Protein AF-A0A123TNW9-F1 (afdb_monomer_lite)

pLDDT: mean 78.37, std 8.55, range [48.03, 93.31]

Organism: Streptococcus suis (NCBI:txid1307)

Radius of gyration: 22.7 Å; chains: 1; bounding box: 56×36×49 Å

Sequence (91 aa):
MRKFFQDLNQEYLETRSSVGEDWLEWLIQRKMTWGMRWGLVGILIFVLQPLTYNPHFLLGCFYIGFLLGLVYVCGQLLFAARFIFRNVRKK

Structure (mmCIF, N/CA/C/O backbone):
data_AF-A0A123TNW9-F1
#
_entry.id   AF-A0A123TNW9-F1
#
loop_
_atom_site.group_PDB
_atom_site.id
_atom_site.type_symbol
_atom_site.label_atom_id
_atom_site.label_alt_id
_atom_site.label_comp_id
_atom_site.label_asym_id
_atom_site.label_entity_id
_atom_site.label_seq_id
_atom_site.pdbx_PDB_ins_code
_atom_site.Cartn_x
_atom_site.Cartn_y
_atom_site.Cartn_z
_atom_site.occupancy
_atom_site.B_iso_or_equiv
_atom_site.auth_seq_id
_atom_site.auth_comp_id
_atom_site.auth_asym_id
_atom_site.auth_atom_id
_atom_site.pdbx_PDB_model_num
ATOM 1 N N . MET A 1 1 ? 21.765 1.039 8.683 1.00 58.19 1 MET A N 1
ATOM 2 C CA . MET A 1 1 ? 20.322 1.191 8.385 1.00 58.19 1 MET A CA 1
ATOM 3 C C . MET A 1 1 ? 19.583 1.994 9.451 1.00 58.19 1 MET A C 1
ATOM 5 O O . MET A 1 1 ? 19.135 3.077 9.121 1.00 58.19 1 MET A O 1
ATOM 9 N N . ARG A 1 2 ? 19.508 1.565 10.723 1.00 70.50 2 ARG A N 1
ATOM 10 C CA . ARG A 1 2 ? 18.721 2.271 11.764 1.00 70.50 2 ARG A CA 1
ATOM 11 C C . ARG A 1 2 ? 19.074 3.757 11.956 1.00 70.50 2 ARG A C 1
ATOM 13 O O . ARG A 1 2 ? 18.168 4.576 11.994 1.00 70.50 2 ARG A O 1
ATOM 20 N N . LYS A 1 3 ? 20.370 4.097 11.993 1.00 76.81 3 LYS A N 1
ATOM 21 C CA . LYS A 1 3 ? 20.836 5.492 12.118 1.00 76.81 3 LYS A CA 1
ATOM 22 C C . LYS A 1 3 ? 20.381 6.385 10.960 1.00 76.81 3 LYS A C 1
ATOM 24 O O . LYS A 1 3 ? 19.955 7.495 11.206 1.00 76.81 3 LYS A O 1
ATOM 29 N N . PHE A 1 4 ? 20.396 5.878 9.728 1.00 76.19 4 PHE A N 1
ATOM 30 C CA . PHE A 1 4 ? 19.985 6.632 8.537 1.00 76.19 4 PHE A CA 1
ATOM 31 C C . PHE A 1 4 ? 18.489 6.980 8.556 1.00 76.19 4 PHE A C 1
ATOM 33 O O . PHE A 1 4 ? 18.106 8.098 8.242 1.00 76.19 4 PHE A O 1
ATOM 40 N N . PHE A 1 5 ? 17.640 6.041 8.986 1.00 74.00 5 PHE A N 1
ATOM 41 C CA . PHE A 1 5 ? 16.208 6.308 9.153 1.00 74.00 5 PHE A CA 1
ATOM 42 C C . PHE A 1 5 ? 15.918 7.271 10.306 1.00 74.00 5 PHE A C 1
ATOM 44 O O . PHE A 1 5 ? 14.993 8.069 10.205 1.00 74.00 5 PHE A O 1
ATOM 51 N N . GLN A 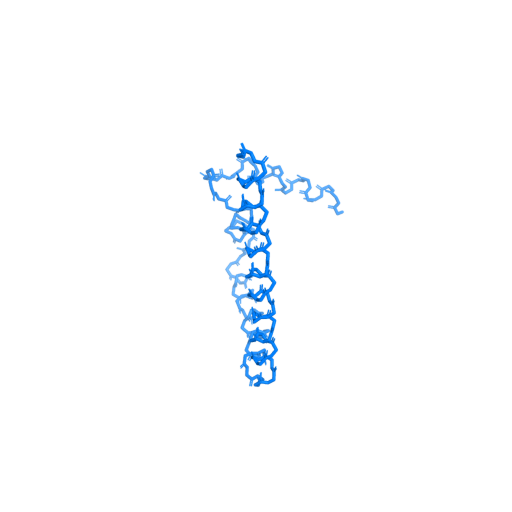1 6 ? 16.688 7.200 11.396 1.00 79.12 6 GLN A N 1
ATOM 52 C CA . GLN A 1 6 ? 16.556 8.137 12.514 1.00 79.12 6 GLN A CA 1
ATOM 53 C C . GLN A 1 6 ? 16.931 9.560 12.092 1.00 79.12 6 GLN A C 1
ATOM 55 O O . GLN A 1 6 ? 16.180 10.484 12.379 1.00 79.12 6 GLN A O 1
ATOM 60 N N . ASP A 1 7 ? 18.025 9.699 11.348 1.00 82.25 7 ASP A N 1
ATOM 61 C CA . ASP A 1 7 ? 18.513 10.978 10.829 1.00 82.25 7 ASP A CA 1
ATOM 62 C C . ASP A 1 7 ? 17.511 11.605 9.844 1.00 82.25 7 ASP A C 1
ATOM 64 O O . ASP A 1 7 ? 17.121 12.757 9.994 1.00 82.25 7 ASP A O 1
ATOM 68 N N . LEU A 1 8 ? 16.970 10.808 8.913 1.00 78.50 8 LEU A N 1
ATOM 69 C CA . LEU A 1 8 ? 15.928 11.257 7.979 1.00 78.50 8 LEU A CA 1
ATOM 70 C C . LEU A 1 8 ? 14.626 11.668 8.668 1.00 78.50 8 LEU A C 1
ATOM 72 O O . LEU A 1 8 ? 13.937 12.571 8.198 1.00 78.50 8 LEU A O 1
ATOM 76 N N . ASN A 1 9 ? 14.244 10.979 9.743 1.00 79.81 9 ASN A N 1
ATOM 77 C CA . ASN A 1 9 ? 13.022 11.308 10.470 1.00 79.81 9 ASN A CA 1
ATOM 78 C C . ASN A 1 9 ? 13.181 12.618 11.251 1.00 79.81 9 ASN A C 1
ATOM 80 O O . ASN A 1 9 ? 12.251 13.414 11.333 1.00 79.81 9 ASN A O 1
ATOM 84 N N . GLN A 1 10 ? 14.376 12.860 11.785 1.00 82.12 10 GLN A N 1
ATOM 85 C CA . GLN A 1 10 ? 14.699 14.114 12.446 1.00 82.12 10 GLN A CA 1
ATOM 86 C C . GLN A 1 10 ? 14.758 15.272 11.438 1.00 82.12 10 GLN A C 1
ATOM 88 O O . GLN A 1 10 ? 14.110 16.294 11.650 1.00 82.12 10 GLN A O 1
ATOM 93 N N . GLU A 1 11 ? 15.394 15.056 10.283 1.00 79.19 11 GLU A N 1
ATOM 94 C CA . GLU A 1 11 ? 15.422 16.018 9.174 1.00 79.19 11 GLU A CA 1
ATOM 95 C C . GLU A 1 11 ? 14.004 16.349 8.672 1.00 79.19 11 GLU A C 1
ATOM 97 O O . GLU A 1 11 ? 13.685 17.513 8.425 1.00 79.19 11 GLU A O 1
ATOM 102 N N . TYR A 1 12 ? 13.120 15.351 8.578 1.00 77.44 12 TYR A N 1
ATOM 103 C CA . TYR A 1 12 ? 11.710 15.545 8.235 1.00 77.44 12 TYR A CA 1
ATOM 104 C C . TYR A 1 12 ? 10.975 16.433 9.247 1.00 77.44 12 TYR A C 1
ATOM 106 O O . TYR A 1 12 ? 10.303 17.383 8.849 1.00 77.44 12 TYR A O 1
ATOM 114 N N . LEU A 1 13 ? 11.110 16.153 10.548 1.00 79.12 13 LEU A N 1
ATOM 115 C CA . LEU A 1 13 ? 10.438 16.923 11.600 1.00 79.12 13 LEU A CA 1
ATOM 116 C C . LEU A 1 13 ? 10.888 18.388 11.629 1.00 79.12 13 LEU A C 1
ATOM 118 O O . LEU A 1 13 ? 10.072 19.267 11.898 1.00 79.12 13 LEU A O 1
ATOM 122 N N . GLU A 1 14 ? 12.161 18.646 11.334 1.00 79.50 14 GLU A N 1
ATOM 123 C CA . GLU A 1 14 ? 12.744 19.990 11.338 1.00 79.50 14 GLU A CA 1
ATOM 124 C C . GLU A 1 14 ? 12.396 20.799 10.086 1.00 79.50 14 GLU A C 1
ATOM 126 O O . GLU A 1 14 ? 12.234 22.016 10.157 1.00 79.50 14 GLU A O 1
ATOM 131 N N . THR A 1 15 ? 12.280 20.143 8.930 1.00 77.69 15 THR A N 1
ATOM 132 C CA . THR A 1 15 ? 12.128 20.847 7.650 1.00 77.69 15 THR A CA 1
ATOM 133 C C . THR A 1 15 ? 10.720 20.814 7.071 1.00 77.69 15 THR A C 1
ATOM 135 O O . THR A 1 15 ? 10.455 21.551 6.117 1.00 77.69 15 THR A O 1
ATOM 138 N N . ARG A 1 16 ? 9.813 20.010 7.629 1.00 72.44 16 ARG A N 1
ATOM 139 C CA . ARG A 1 16 ? 8.372 20.010 7.343 1.00 72.44 16 ARG A CA 1
ATOM 140 C C . ARG A 1 16 ? 7.825 21.437 7.247 1.00 72.44 16 ARG A C 1
ATOM 142 O O . ARG A 1 16 ? 7.884 22.197 8.210 1.00 72.44 16 ARG A O 1
ATOM 149 N N . SER A 1 17 ? 7.282 21.808 6.087 1.00 65.50 17 SER A N 1
ATOM 150 C CA . SER A 1 17 ? 6.767 23.168 5.864 1.00 65.50 17 SER A CA 1
ATOM 151 C C . SER A 1 17 ? 5.317 23.341 6.315 1.00 65.50 17 SER A C 1
ATOM 153 O O . SER A 1 17 ? 4.868 24.465 6.512 1.00 65.50 17 SER A O 1
ATOM 155 N N . SER A 1 18 ? 4.571 22.243 6.466 1.00 70.81 18 SER A N 1
ATOM 156 C CA . SER A 1 18 ? 3.142 22.250 6.793 1.00 70.81 18 SER A CA 1
ATOM 157 C C . SER A 1 18 ? 2.808 21.210 7.857 1.00 70.81 18 SER A C 1
ATOM 159 O O . SER A 1 1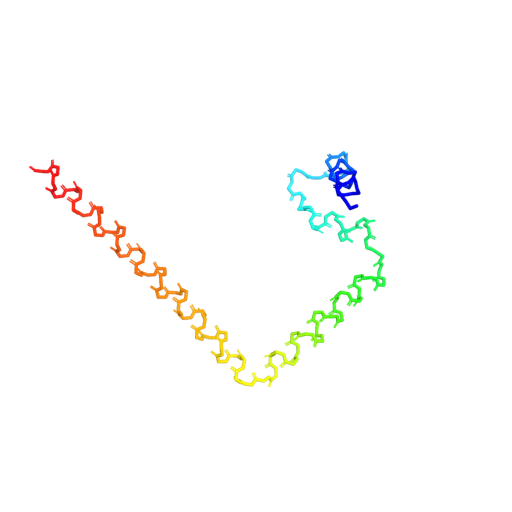8 ? 3.344 20.104 7.865 1.00 70.81 18 SER A O 1
ATOM 161 N N . VAL A 1 19 ? 1.859 21.532 8.744 1.00 67.69 19 VAL A N 1
ATOM 162 C CA . VAL A 1 19 ? 1.431 20.613 9.807 1.00 67.69 19 VAL A CA 1
ATOM 163 C C . VAL A 1 19 ? 0.768 19.330 9.260 1.00 67.69 19 VAL A C 1
ATOM 165 O O . VAL A 1 19 ? 0.725 18.315 9.959 1.00 67.69 19 VAL A O 1
ATOM 168 N N . GLY A 1 20 ? 0.311 19.357 8.006 1.00 70.19 20 GLY A N 1
ATOM 169 C CA . GLY A 1 20 ? -0.304 18.229 7.303 1.00 70.19 20 GLY A CA 1
ATOM 170 C C . GLY A 1 20 ? 0.511 17.674 6.134 1.00 70.19 20 GLY A C 1
ATOM 171 O O . GLY A 1 20 ? -0.043 16.912 5.357 1.00 70.19 20 GLY A O 1
ATOM 172 N N . GLU A 1 21 ? 1.778 18.071 5.969 1.00 71.94 21 GLU A N 1
ATOM 173 C CA . GLU A 1 21 ? 2.657 17.458 4.962 1.00 71.94 21 GLU A CA 1
ATOM 174 C C . GLU A 1 21 ? 2.910 15.997 5.355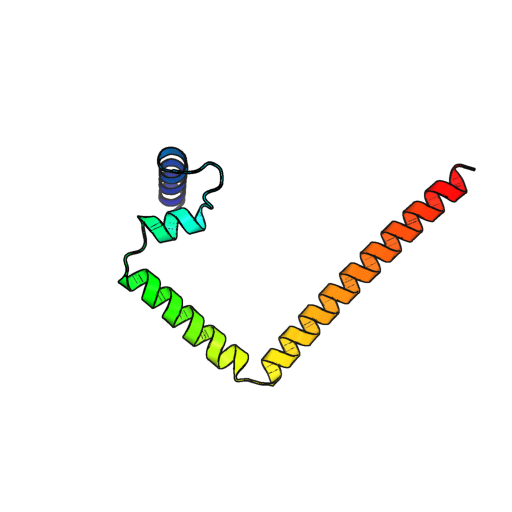 1.00 71.94 21 GLU A C 1
ATOM 176 O O . GLU A 1 21 ? 3.382 15.737 6.465 1.00 71.94 21 GLU A O 1
ATOM 181 N N . ASP A 1 22 ? 2.569 15.054 4.477 1.00 78.44 22 ASP A N 1
ATOM 182 C CA . ASP A 1 22 ? 2.841 13.638 4.707 1.00 78.44 22 ASP A CA 1
ATOM 183 C C . ASP A 1 22 ? 4.337 13.352 4.537 1.00 78.44 22 ASP A C 1
ATOM 185 O O . ASP A 1 22 ? 4.996 13.876 3.637 1.00 78.44 22 ASP A O 1
ATOM 189 N N . TRP A 1 23 ? 4.884 12.450 5.359 1.00 78.38 23 TRP A N 1
ATOM 190 C CA . TRP A 1 23 ? 6.304 12.060 5.303 1.00 78.38 23 TRP A CA 1
ATOM 191 C C . TRP A 1 23 ? 6.749 11.635 3.896 1.00 78.38 23 TRP A C 1
ATOM 193 O O . TRP A 1 23 ? 7.858 11.930 3.449 1.00 78.38 23 TRP A O 1
ATOM 203 N N . LEU A 1 24 ? 5.845 10.970 3.178 1.00 76.62 24 LEU A N 1
ATOM 204 C CA . LEU A 1 24 ? 6.058 10.491 1.817 1.00 76.62 24 LEU A CA 1
ATOM 205 C C . LEU A 1 24 ? 6.057 11.645 0.803 1.00 76.62 24 LEU A C 1
ATOM 207 O O . LEU A 1 24 ? 6.880 11.662 -0.112 1.00 76.62 24 LEU A O 1
ATOM 211 N N . GLU A 1 25 ? 5.185 12.634 1.000 1.00 79.62 25 GLU A N 1
ATOM 212 C CA . GLU A 1 25 ? 5.116 13.835 0.170 1.00 79.62 25 GLU A CA 1
ATOM 213 C C . GLU A 1 25 ? 6.384 14.684 0.326 1.00 79.62 25 GLU A C 1
ATOM 215 O O . GLU A 1 25 ? 7.015 15.029 -0.676 1.00 79.62 25 GLU A O 1
ATOM 220 N N . TRP A 1 26 ? 6.836 14.903 1.564 1.00 84.50 26 TRP A N 1
ATOM 221 C CA . TRP A 1 26 ? 8.093 15.598 1.862 1.00 84.50 26 TRP A CA 1
ATOM 222 C C . TRP A 1 26 ? 9.300 14.923 1.193 1.00 84.50 26 TRP A C 1
ATOM 224 O O . TRP A 1 26 ? 10.139 15.582 0.567 1.00 84.50 26 TRP A O 1
ATOM 234 N N . LEU A 1 27 ? 9.374 13.588 1.263 1.00 81.81 27 LEU A N 1
ATOM 235 C CA . LEU A 1 27 ? 10.481 12.821 0.691 1.00 81.81 27 LEU A CA 1
ATOM 236 C C . LEU A 1 27 ? 10.500 12.921 -0.842 1.00 81.81 27 LEU A C 1
ATOM 238 O O . LEU A 1 27 ? 11.558 13.147 -1.440 1.00 81.81 27 LEU A O 1
ATOM 242 N N . ILE A 1 28 ? 9.334 12.817 -1.485 1.00 78.06 28 ILE A N 1
ATOM 243 C CA . ILE A 1 28 ? 9.196 12.986 -2.938 1.00 78.06 28 ILE A CA 1
ATOM 244 C C . ILE A 1 28 ? 9.566 14.416 -3.351 1.00 78.06 28 ILE A C 1
ATOM 246 O O . ILE A 1 28 ? 10.246 14.614 -4.364 1.00 78.06 28 ILE A O 1
ATOM 250 N N . GLN A 1 29 ? 9.156 15.420 -2.576 1.00 75.25 29 GLN A N 1
ATOM 251 C CA . GLN A 1 29 ? 9.393 16.818 -2.917 1.00 75.25 29 GLN A CA 1
ATOM 252 C C . GLN A 1 29 ? 10.855 17.253 -2.736 1.00 75.25 29 GLN A C 1
ATOM 254 O O . GLN A 1 29 ? 11.353 18.014 -3.567 1.00 75.25 29 GLN A O 1
ATOM 259 N N . ARG A 1 30 ? 11.568 16.757 -1.716 1.00 75.25 30 ARG A N 1
ATOM 260 C CA . ARG A 1 30 ? 12.913 17.266 -1.371 1.00 75.25 30 ARG A CA 1
ATOM 261 C C . ARG A 1 30 ? 14.069 16.328 -1.670 1.00 75.25 30 ARG A C 1
ATOM 263 O O . ARG A 1 30 ? 15.168 16.805 -1.934 1.00 75.25 30 ARG A O 1
ATOM 270 N N . LYS A 1 31 ? 13.855 15.012 -1.624 1.00 78.88 31 LYS A N 1
ATOM 271 C CA . LYS A 1 31 ? 14.932 14.030 -1.837 1.00 78.88 31 LYS A CA 1
ATOM 272 C C . LYS A 1 31 ? 14.889 13.392 -3.226 1.00 78.88 31 LYS A C 1
ATOM 274 O O . LYS A 1 31 ? 15.935 12.972 -3.712 1.00 78.88 31 LYS A O 1
ATOM 279 N N . MET A 1 32 ? 13.733 13.343 -3.900 1.00 77.19 32 MET A N 1
ATOM 280 C CA . MET A 1 32 ? 13.674 12.848 -5.283 1.00 77.19 32 MET A CA 1
ATOM 281 C C . MET A 1 32 ? 13.944 13.945 -6.309 1.00 77.19 32 MET A C 1
ATOM 283 O O . MET A 1 32 ? 13.237 14.952 -6.377 1.00 77.19 32 MET A O 1
ATOM 287 N N . THR A 1 33 ? 14.921 13.689 -7.180 1.00 82.62 33 THR A N 1
ATOM 288 C CA . THR A 1 33 ? 15.159 14.489 -8.385 1.00 82.62 33 THR A CA 1
ATOM 289 C C . THR A 1 33 ? 14.041 14.283 -9.407 1.00 82.62 33 THR A C 1
ATOM 291 O O . THR A 1 33 ? 13.321 13.283 -9.375 1.00 82.62 33 THR A O 1
ATOM 294 N N . TRP A 1 34 ? 13.918 15.206 -10.365 1.00 77.38 34 TRP A N 1
ATOM 295 C CA . TRP A 1 34 ? 12.949 15.101 -11.462 1.00 77.38 34 TRP A CA 1
ATOM 296 C C . TRP A 1 34 ? 13.025 13.737 -12.171 1.00 77.38 34 TRP A C 1
ATOM 298 O O . TRP A 1 34 ? 12.003 13.086 -12.370 1.00 77.38 34 TRP A O 1
ATOM 308 N N . GLY A 1 35 ? 14.239 13.245 -12.446 1.00 82.06 35 GLY A N 1
ATOM 309 C CA . GLY A 1 35 ? 14.459 11.928 -13.052 1.00 82.06 35 GLY A CA 1
ATOM 310 C C . GLY A 1 35 ? 13.999 10.755 -12.178 1.00 82.06 35 GLY A C 1
ATOM 311 O O . GLY A 1 35 ? 13.412 9.810 -12.696 1.00 82.06 35 GLY A O 1
ATOM 312 N N . MET A 1 36 ? 14.184 10.822 -10.855 1.00 81.94 36 MET A N 1
ATOM 313 C CA . MET A 1 36 ? 13.685 9.787 -9.937 1.00 81.94 36 MET A CA 1
ATOM 314 C C . MET A 1 36 ? 12.156 9.788 -9.845 1.00 81.94 36 MET A C 1
ATOM 316 O O . MET A 1 36 ? 11.562 8.716 -9.780 1.00 81.94 36 MET A O 1
ATOM 320 N N . ARG A 1 37 ? 11.508 10.961 -9.909 1.00 79.19 37 ARG A N 1
ATOM 321 C CA . ARG A 1 37 ? 10.038 11.062 -9.947 1.00 79.19 37 ARG A CA 1
ATOM 322 C C . ARG A 1 37 ? 9.465 10.424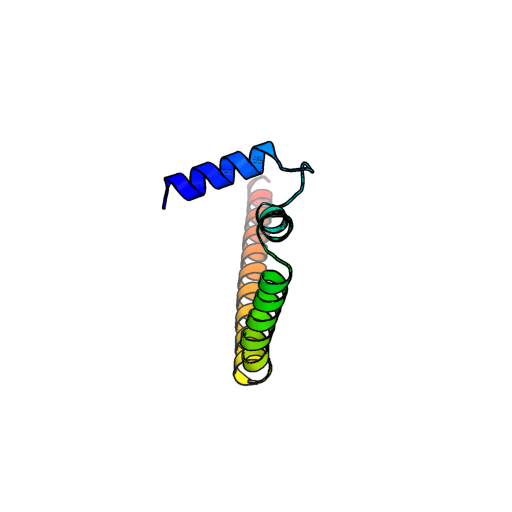 -11.209 1.00 79.19 37 ARG A C 1
ATOM 324 O O . ARG A 1 37 ? 8.554 9.608 -11.113 1.00 79.19 37 ARG A O 1
ATOM 331 N N . TRP A 1 38 ? 10.037 10.729 -12.375 1.00 83.25 38 TRP A N 1
ATOM 332 C CA . TRP A 1 38 ? 9.640 10.089 -13.635 1.00 83.25 38 TRP A CA 1
ATOM 333 C C . TRP A 1 38 ? 9.973 8.597 -13.668 1.00 83.25 38 TRP A C 1
ATOM 335 O O . TRP A 1 38 ? 9.188 7.819 -14.200 1.00 83.25 38 TRP A O 1
ATOM 345 N N . GLY A 1 39 ? 11.073 8.174 -13.040 1.00 85.38 39 GLY A N 1
ATOM 346 C CA . GLY A 1 39 ? 11.381 6.759 -12.837 1.00 85.38 39 GLY A CA 1
ATOM 347 C C . GLY A 1 39 ? 10.318 6.045 -11.998 1.00 85.38 39 GLY A C 1
ATOM 348 O O . GLY A 1 39 ? 9.890 4.951 -12.352 1.00 85.38 39 GLY A O 1
ATOM 349 N N . LEU A 1 40 ? 9.827 6.687 -10.936 1.00 83.75 40 LEU A N 1
ATOM 350 C CA . LEU A 1 40 ? 8.767 6.148 -10.084 1.00 83.75 40 LEU A CA 1
ATOM 351 C C . LEU A 1 40 ? 7.437 6.045 -10.838 1.00 83.75 40 LEU A C 1
ATOM 353 O O . LEU A 1 40 ? 6.781 5.011 -10.766 1.00 83.75 40 LEU A O 1
ATOM 357 N N . VAL A 1 41 ? 7.085 7.061 -11.634 1.00 83.00 41 VAL A N 1
ATOM 358 C CA . VAL A 1 41 ? 5.930 7.012 -12.548 1.00 83.00 41 VAL A CA 1
ATOM 359 C C . VAL A 1 41 ? 6.091 5.886 -13.573 1.00 83.00 41 VAL A C 1
ATOM 361 O O . VAL A 1 41 ? 5.151 5.132 -13.798 1.00 83.00 41 VAL A O 1
ATOM 364 N N . GLY A 1 42 ? 7.281 5.723 -14.155 1.00 81.88 42 GLY A N 1
ATOM 365 C CA . GLY A 1 42 ? 7.582 4.655 -15.106 1.00 81.88 42 GLY A CA 1
ATOM 366 C C . GLY A 1 42 ? 7.440 3.263 -14.495 1.00 81.88 42 GLY A C 1
ATOM 367 O O . GLY A 1 42 ? 6.837 2.394 -15.113 1.00 81.88 42 GLY A O 1
ATOM 368 N N . ILE A 1 43 ? 7.915 3.060 -13.263 1.00 82.69 43 ILE A N 1
ATOM 369 C CA . ILE A 1 43 ? 7.714 1.811 -12.513 1.00 82.69 43 ILE A CA 1
ATOM 370 C C . ILE A 1 43 ? 6.229 1.602 -12.224 1.00 82.69 43 ILE A C 1
ATOM 372 O O . ILE A 1 43 ? 5.718 0.504 -12.418 1.00 82.69 43 ILE A O 1
ATOM 376 N N . LEU A 1 44 ? 5.523 2.649 -11.795 1.00 82.44 44 LEU A N 1
ATOM 377 C CA . LEU A 1 44 ? 4.101 2.572 -11.490 1.00 82.44 44 LEU A CA 1
ATOM 378 C C . LEU A 1 44 ? 3.305 2.148 -12.729 1.00 82.44 44 LEU A C 1
ATOM 380 O O . LEU A 1 44 ? 2.512 1.219 -12.646 1.00 82.44 44 LEU A O 1
ATOM 384 N N . ILE A 1 45 ? 3.572 2.764 -13.883 1.00 78.69 45 ILE A N 1
ATOM 385 C CA . ILE A 1 45 ? 2.961 2.408 -15.166 1.00 78.69 45 ILE A CA 1
ATOM 386 C C . ILE A 1 45 ? 3.392 1.001 -15.581 1.00 78.69 45 ILE A C 1
ATOM 388 O O . ILE A 1 45 ? 2.543 0.184 -15.892 1.00 78.69 45 ILE A O 1
ATOM 392 N N . PHE A 1 46 ? 4.677 0.662 -15.528 1.00 78.38 46 PHE A N 1
ATOM 393 C CA . PHE A 1 46 ? 5.168 -0.651 -15.950 1.00 78.38 46 PHE A CA 1
ATOM 394 C C . PHE A 1 46 ? 4.667 -1.802 -15.071 1.00 78.38 46 PHE A C 1
ATOM 396 O O . PHE A 1 46 ? 4.568 -2.924 -15.548 1.00 78.38 46 PHE A O 1
ATOM 403 N N . VAL A 1 47 ? 4.337 -1.548 -13.804 1.00 75.31 47 VAL A N 1
ATOM 404 C CA . VAL A 1 47 ? 3.748 -2.547 -12.904 1.00 75.31 47 VAL A CA 1
ATOM 405 C C . VAL A 1 47 ? 2.225 -2.569 -13.038 1.00 75.31 47 VAL A C 1
ATOM 407 O O . VAL A 1 47 ? 1.652 -3.647 -13.157 1.00 75.31 47 VAL A O 1
ATOM 410 N N . LEU A 1 48 ? 1.560 -1.409 -13.071 1.00 70.75 48 LEU A N 1
ATOM 411 C CA . LEU A 1 48 ? 0.097 -1.310 -13.179 1.00 70.75 48 LEU A CA 1
ATOM 412 C C . LEU A 1 48 ? -0.431 -1.685 -14.563 1.00 70.75 48 LEU A C 1
ATOM 414 O O . LEU A 1 48 ? -1.521 -2.238 -14.663 1.00 70.75 48 LEU A O 1
ATOM 418 N N . GLN A 1 49 ? 0.301 -1.395 -15.632 1.00 67.62 49 GLN A N 1
ATOM 419 C CA . GLN A 1 49 ? -0.125 -1.646 -17.007 1.00 67.62 49 GLN A CA 1
ATOM 420 C C . GLN A 1 49 ? -0.272 -3.148 -17.306 1.00 67.62 49 GLN A C 1
ATOM 422 O O . GLN A 1 49 ? -1.348 -3.537 -17.746 1.00 67.62 49 GLN A O 1
ATOM 427 N N . PRO A 1 50 ? 0.691 -4.041 -17.005 1.00 66.69 50 PRO A N 1
ATOM 428 C CA . PRO A 1 50 ? 0.473 -5.482 -17.143 1.00 66.69 50 PRO A CA 1
ATOM 429 C C . PRO A 1 50 ? -0.543 -6.023 -16.126 1.00 66.69 50 PRO A C 1
ATOM 431 O O . PRO A 1 50 ? -1.253 -6.978 -16.439 1.00 66.69 50 PRO A O 1
ATOM 434 N N . LEU A 1 51 ? -0.667 -5.397 -14.946 1.00 64.56 51 LEU A N 1
ATOM 435 C CA . LEU A 1 51 ? -1.699 -5.737 -13.959 1.00 64.56 51 LEU A CA 1
ATOM 436 C C . LEU A 1 51 ? -3.116 -5.475 -14.487 1.00 64.56 51 LEU A C 1
ATOM 438 O O . LEU A 1 51 ? -4.021 -6.270 -14.277 1.00 64.56 51 LEU A O 1
ATOM 442 N N . THR A 1 52 ? -3.317 -4.346 -15.160 1.00 64.81 52 THR A N 1
ATOM 443 C CA . THR A 1 52 ? -4.624 -3.921 -15.680 1.00 64.81 52 THR A CA 1
ATOM 444 C C . THR A 1 52 ? -4.932 -4.521 -17.048 1.00 64.81 52 THR A C 1
ATOM 446 O O . THR A 1 52 ? -6.100 -4.676 -17.387 1.00 64.81 52 THR A O 1
ATOM 449 N N . TYR A 1 53 ? -3.916 -4.913 -17.821 1.00 68.19 53 TYR A N 1
ATOM 450 C CA . TYR A 1 53 ? -4.108 -5.549 -19.126 1.00 68.19 53 TYR A CA 1
ATOM 451 C C . TYR A 1 53 ? -4.508 -7.028 -19.022 1.00 68.19 53 TYR A C 1
ATOM 453 O O . TYR A 1 53 ? -5.112 -7.569 -19.946 1.00 68.19 53 TYR A O 1
ATOM 461 N N . ASN A 1 54 ? -4.196 -7.699 -17.907 1.00 70.12 54 ASN A N 1
ATOM 462 C CA . ASN A 1 54 ? -4.566 -9.096 -17.716 1.00 70.12 54 ASN A CA 1
ATOM 463 C C . ASN A 1 54 ? -5.985 -9.210 -17.114 1.00 70.12 54 ASN A C 1
ATOM 465 O O . ASN A 1 54 ? -6.183 -8.867 -15.942 1.00 70.12 54 ASN A O 1
ATOM 469 N N . PRO A 1 55 ? -6.983 -9.722 -17.862 1.00 70.62 55 PRO A N 1
ATOM 470 C CA . PRO A 1 55 ? -8.377 -9.758 -17.411 1.00 70.62 55 PRO A CA 1
ATOM 471 C C . PRO A 1 55 ? -8.568 -10.590 -16.134 1.00 70.62 55 PRO A C 1
ATOM 473 O O . PRO A 1 55 ? -9.438 -10.286 -15.318 1.00 70.62 55 PRO A O 1
ATOM 476 N N . HIS A 1 56 ? -7.716 -11.595 -15.907 1.00 75.38 56 HIS A N 1
ATOM 477 C CA . HIS A 1 56 ? -7.745 -12.404 -14.688 1.00 75.38 56 HIS A CA 1
ATOM 478 C C . HIS A 1 56 ? -7.375 -11.608 -13.433 1.00 75.38 56 HIS A C 1
ATOM 480 O O . HIS A 1 56 ? -7.879 -11.896 -12.349 1.00 75.38 56 HIS A O 1
ATOM 486 N N . PHE A 1 57 ? -6.521 -10.594 -13.566 1.00 70.75 57 PHE A N 1
ATOM 487 C CA . PHE A 1 57 ? -6.076 -9.798 -12.430 1.00 70.75 57 PHE A CA 1
ATOM 488 C C . PHE A 1 57 ? -7.120 -8.747 -12.033 1.00 70.75 57 PHE A C 1
ATOM 490 O O . PHE A 1 57 ? -7.381 -8.559 -10.848 1.00 70.75 57 PHE A O 1
ATOM 497 N N . LEU A 1 58 ? -7.797 -8.134 -13.012 1.00 72.19 58 LEU A N 1
ATOM 498 C CA . LEU A 1 58 ? -8.975 -7.289 -12.771 1.00 72.19 58 LEU A CA 1
ATOM 499 C C . LEU A 1 58 ? -10.085 -8.059 -12.039 1.00 72.19 58 LEU A C 1
ATOM 501 O O . LEU A 1 58 ? -10.652 -7.553 -11.070 1.00 72.19 58 LEU A O 1
ATOM 505 N N . LEU A 1 59 ? -10.342 -9.306 -12.450 1.00 78.56 59 LEU A N 1
ATOM 506 C CA . LEU A 1 59 ? -11.242 -10.221 -11.743 1.00 78.56 59 LEU A CA 1
ATOM 507 C C . LEU A 1 59 ? -10.763 -10.500 -10.313 1.00 78.56 59 LEU A C 1
ATOM 509 O O . LEU A 1 59 ? -11.558 -10.424 -9.381 1.00 78.56 59 LEU A O 1
ATOM 513 N N . GLY A 1 60 ? -9.468 -10.759 -10.118 1.00 80.25 60 GLY A N 1
ATOM 514 C CA . GLY A 1 60 ? -8.870 -10.922 -8.790 1.00 80.25 60 GLY A CA 1
ATOM 515 C C . GLY A 1 60 ? -9.104 -9.709 -7.881 1.00 80.25 60 GLY A C 1
ATOM 516 O O . GLY A 1 60 ? -9.580 -9.866 -6.758 1.00 80.25 60 GLY A O 1
ATOM 517 N N . CYS A 1 61 ? -8.859 -8.496 -8.382 1.00 80.00 61 CYS A N 1
ATOM 518 C CA . CYS A 1 61 ? -9.143 -7.249 -7.667 1.00 80.00 61 CYS A CA 1
ATOM 519 C C . CYS A 1 61 ? -10.631 -7.105 -7.319 1.00 80.00 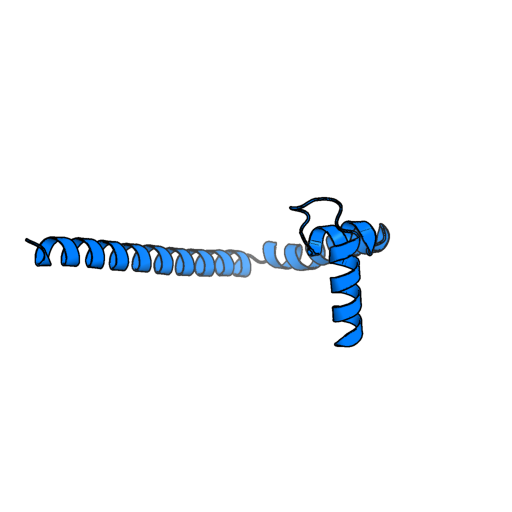61 CYS A C 1
ATOM 521 O O . CYS A 1 61 ? -10.958 -6.703 -6.202 1.00 80.00 61 CYS A O 1
ATOM 523 N N . PHE A 1 62 ? -11.531 -7.471 -8.237 1.00 82.62 62 PHE A N 1
ATOM 524 C CA . PHE A 1 62 ? -12.969 -7.469 -7.978 1.00 82.62 62 PHE A CA 1
ATOM 525 C C . PHE A 1 62 ? -13.346 -8.443 -6.854 1.00 82.62 62 PHE A C 1
ATOM 527 O O . PHE A 1 62 ? -14.052 -8.051 -5.928 1.00 82.62 62 PHE A O 1
ATOM 534 N N . TYR A 1 63 ? -12.836 -9.678 -6.874 1.00 87.81 63 TYR A N 1
ATOM 535 C CA . TYR A 1 63 ? -13.102 -10.658 -5.815 1.00 87.81 63 TYR A CA 1
ATOM 536 C C . TYR A 1 63 ? -12.534 -10.232 -4.460 1.00 87.81 63 TYR A C 1
ATOM 538 O O . TYR A 1 63 ? -13.202 -10.405 -3.441 1.00 87.81 63 TYR A O 1
ATOM 546 N N . ILE A 1 64 ? -11.338 -9.637 -4.434 1.00 89.31 64 ILE A N 1
ATOM 547 C CA . ILE A 1 64 ? -10.739 -9.097 -3.206 1.00 89.31 64 ILE A CA 1
ATOM 548 C C . ILE A 1 64 ? -11.597 -7.952 -2.656 1.00 89.31 64 ILE A C 1
ATOM 550 O O . ILE A 1 64 ? -11.938 -7.953 -1.472 1.00 89.31 64 ILE A O 1
ATOM 554 N N . GLY A 1 65 ? -11.990 -7.003 -3.510 1.00 88.19 65 GLY A N 1
ATOM 555 C CA . GLY A 1 65 ? -12.868 -5.897 -3.130 1.00 88.19 65 GLY A CA 1
ATOM 556 C C . GLY A 1 65 ? -14.233 -6.379 -2.636 1.00 88.19 65 GLY A C 1
ATOM 557 O O . GLY A 1 65 ? -14.723 -5.908 -1.611 1.00 88.19 65 GLY A O 1
ATOM 558 N N . PHE A 1 66 ? -14.815 -7.372 -3.309 1.00 91.06 66 PHE A N 1
ATOM 559 C CA . PHE A 1 66 ? -16.076 -7.993 -2.915 1.00 91.06 66 PHE A CA 1
ATOM 560 C C . PHE A 1 66 ? -15.974 -8.682 -1.550 1.00 91.06 66 PHE A C 1
ATOM 562 O O . PHE A 1 66 ? -16.834 -8.481 -0.693 1.00 91.06 66 PHE A O 1
ATOM 569 N N . LEU A 1 67 ? -14.904 -9.443 -1.309 1.00 93.31 67 LEU A N 1
ATOM 570 C CA . LEU A 1 67 ? -14.664 -10.112 -0.031 1.00 93.31 67 LEU A CA 1
ATOM 571 C C . LEU A 1 67 ? -14.490 -9.099 1.107 1.00 93.31 67 LEU A C 1
ATOM 573 O O . LEU A 1 67 ? -15.109 -9.254 2.159 1.00 93.31 67 LEU A O 1
ATOM 577 N N . LEU A 1 68 ? -13.709 -8.036 0.891 1.00 91.75 68 LEU A N 1
ATOM 578 C CA . LEU A 1 68 ? -13.549 -6.942 1.856 1.00 91.75 68 LEU A CA 1
ATOM 579 C C . LEU A 1 68 ? -14.884 -6.249 2.159 1.00 91.75 68 LEU A C 1
ATOM 581 O O . LEU A 1 68 ? -15.203 -6.011 3.325 1.00 91.75 68 LEU A O 1
ATOM 585 N N . GLY A 1 69 ? -15.687 -5.975 1.128 1.00 90.44 69 GLY A N 1
ATOM 586 C CA . GLY A 1 69 ? -17.029 -5.413 1.279 1.00 90.44 69 GLY A CA 1
ATOM 587 C C . GLY A 1 69 ? -17.955 -6.323 2.088 1.00 90.44 69 GLY A C 1
ATOM 588 O O . GLY A 1 69 ? -18.650 -5.856 2.988 1.00 90.44 69 GLY A O 1
ATOM 589 N N . LEU A 1 70 ? -17.918 -7.633 1.835 1.00 92.75 70 LEU A N 1
ATOM 590 C CA . LEU A 1 70 ? -18.712 -8.618 2.568 1.00 92.75 70 LEU A CA 1
ATOM 591 C C . LEU A 1 70 ? -18.309 -8.666 4.046 1.00 92.75 70 LEU A C 1
ATOM 593 O O . LEU A 1 70 ? -19.171 -8.593 4.922 1.00 92.75 70 LEU A O 1
ATOM 597 N N . VAL A 1 71 ? -17.006 -8.715 4.339 1.00 92.75 71 VAL A N 1
ATOM 598 C CA . VAL A 1 71 ? -16.487 -8.667 5.716 1.00 92.75 71 VAL A CA 1
ATOM 599 C C . VAL A 1 71 ? -16.931 -7.387 6.425 1.00 92.75 71 VAL A C 1
ATOM 601 O O . VAL A 1 71 ? -17.371 -7.446 7.574 1.00 92.75 71 VAL A O 1
ATOM 604 N N . TYR A 1 72 ? -16.878 -6.244 5.741 1.00 92.88 72 TYR A N 1
ATOM 605 C CA . TYR A 1 72 ? -17.330 -4.968 6.287 1.00 92.88 72 TYR A CA 1
ATOM 606 C C . TYR A 1 72 ? -18.827 -4.980 6.631 1.00 92.88 72 TYR A C 1
ATOM 608 O O . TYR A 1 72 ? -19.206 -4.621 7.748 1.00 92.88 72 TYR A O 1
ATOM 616 N N . VAL A 1 73 ? -19.678 -5.445 5.711 1.00 92.75 73 VAL A N 1
ATOM 617 C CA . VAL A 1 73 ? -21.129 -5.553 5.932 1.00 92.75 73 VAL A CA 1
ATOM 618 C C . VAL A 1 73 ? -21.438 -6.512 7.084 1.00 92.75 73 VAL A C 1
ATOM 620 O O . VAL A 1 73 ? -22.223 -6.172 7.967 1.00 92.75 73 VAL A O 1
ATOM 623 N N . CYS A 1 74 ? -20.780 -7.672 7.142 1.00 90.88 74 CYS A N 1
ATOM 624 C CA . CYS A 1 74 ? -20.910 -8.609 8.260 1.00 90.88 74 CYS A CA 1
ATOM 625 C C . CYS A 1 74 ? -20.502 -7.974 9.597 1.00 90.88 74 CYS A C 1
ATOM 627 O O . CYS A 1 74 ? -21.209 -8.124 10.594 1.00 90.88 74 CYS A O 1
ATOM 629 N N . GLY A 1 75 ? -19.399 -7.222 9.625 1.00 89.56 75 GLY A N 1
ATOM 630 C CA . GLY A 1 75 ? -18.969 -6.477 10.809 1.00 89.56 75 GLY A CA 1
ATOM 631 C C . GLY A 1 75 ? -20.013 -5.457 11.274 1.00 89.56 75 GLY A C 1
ATOM 632 O O . GLY A 1 75 ? -20.332 -5.399 12.464 1.00 89.56 75 GLY A O 1
ATOM 633 N N . GLN A 1 76 ? -20.601 -4.706 10.340 1.00 87.81 76 GLN A N 1
ATOM 634 C CA . GLN A 1 76 ?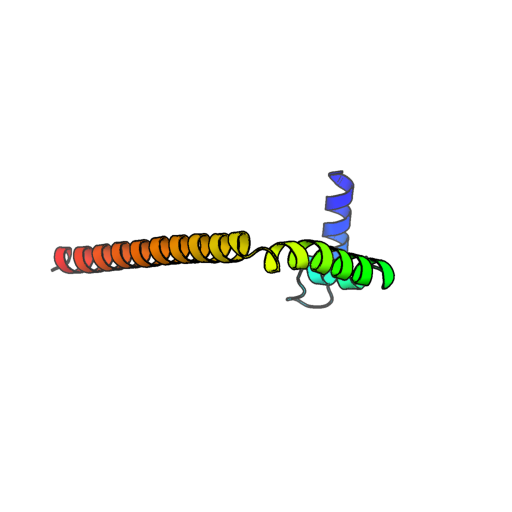 -21.670 -3.745 10.628 1.00 87.81 76 GLN A CA 1
ATOM 635 C C . GLN A 1 76 ? -22.933 -4.429 11.168 1.00 87.81 76 GLN A C 1
ATOM 637 O O . GLN A 1 76 ? -23.514 -3.963 12.148 1.00 87.81 76 GLN A O 1
ATOM 642 N N . LEU A 1 77 ? -23.332 -5.567 10.592 1.00 89.44 77 LEU A N 1
ATOM 643 C CA . LEU A 1 77 ? -24.477 -6.346 11.072 1.00 89.44 77 LEU A CA 1
ATOM 644 C C . LEU A 1 77 ? -24.258 -6.868 12.496 1.00 89.44 77 LEU A C 1
ATOM 646 O O . LEU A 1 77 ? -25.157 -6.764 13.329 1.00 89.44 77 LEU A O 1
ATOM 650 N N . LEU A 1 78 ? -23.061 -7.369 12.811 1.00 88.31 78 LEU A N 1
ATOM 651 C CA . LEU A 1 78 ? -22.714 -7.797 14.170 1.00 88.31 78 LEU A CA 1
ATOM 652 C C . LEU A 1 78 ? -22.736 -6.626 15.160 1.00 88.31 78 LEU A C 1
ATOM 654 O O . LEU A 1 78 ? -23.211 -6.773 16.289 1.00 88.31 78 LEU A O 1
ATOM 658 N N . PHE A 1 79 ? -22.257 -5.453 14.744 1.00 82.69 79 PHE A N 1
ATOM 659 C CA . PHE A 1 79 ? -22.296 -4.249 15.569 1.00 82.69 79 PHE A CA 1
ATOM 660 C C . PHE A 1 79 ? -23.737 -3.786 15.829 1.00 82.69 79 PHE A C 1
ATOM 662 O O . PHE A 1 79 ? -24.105 -3.528 16.979 1.00 82.69 79 PHE A O 1
ATOM 669 N N . ALA A 1 80 ? -24.577 -3.770 14.791 1.00 83.31 80 ALA A N 1
ATOM 670 C CA . ALA A 1 80 ? -25.997 -3.449 14.892 1.00 83.31 80 ALA A CA 1
ATOM 671 C C . ALA A 1 80 ? -26.749 -4.450 15.788 1.00 83.31 80 ALA A C 1
ATOM 673 O O . ALA A 1 80 ? -27.482 -4.043 16.690 1.00 83.31 80 ALA A O 1
ATOM 674 N N . ALA A 1 81 ? -26.509 -5.754 15.623 1.00 84.31 81 ALA A N 1
ATOM 675 C CA . ALA A 1 81 ? -27.102 -6.797 16.459 1.00 84.31 81 ALA A CA 1
ATOM 676 C C . ALA A 1 81 ? -26.701 -6.644 17.934 1.00 84.31 81 ALA A C 1
ATOM 678 O O . ALA A 1 81 ? -27.547 -6.717 18.828 1.00 84.31 81 ALA A O 1
ATOM 679 N N . ARG A 1 82 ? -25.422 -6.351 18.208 1.00 81.94 82 ARG A N 1
ATOM 680 C CA . ARG A 1 82 ? -24.931 -6.082 19.568 1.00 81.94 82 ARG A CA 1
ATOM 681 C C . ARG A 1 82 ? -25.582 -4.838 20.177 1.00 81.94 82 ARG A C 1
ATOM 683 O O . ARG A 1 82 ? -25.869 -4.831 21.376 1.00 81.94 82 ARG A O 1
ATOM 690 N N . PHE A 1 83 ? -25.807 -3.796 19.379 1.00 78.25 83 PHE A N 1
ATOM 691 C CA . PHE A 1 83 ? -26.487 -2.578 19.816 1.00 78.25 83 PHE A CA 1
ATOM 692 C C . PHE A 1 83 ? -27.953 -2.849 20.183 1.00 78.25 83 PHE A C 1
ATOM 694 O O . PHE A 1 83 ? -28.385 -2.487 21.279 1.00 78.25 83 PHE A O 1
ATOM 701 N N . ILE A 1 84 ? -28.683 -3.570 19.325 1.00 78.56 84 ILE A N 1
ATOM 702 C CA . ILE A 1 84 ? -30.072 -3.981 19.578 1.00 78.56 84 ILE A CA 1
ATOM 703 C C . ILE A 1 84 ? -30.150 -4.839 20.846 1.00 78.56 84 ILE A C 1
ATOM 705 O O . ILE A 1 84 ? -30.934 -4.536 21.742 1.00 78.56 84 ILE A O 1
ATOM 709 N N . PHE A 1 85 ? -29.286 -5.848 20.987 1.00 76.69 85 PHE A N 1
ATOM 710 C CA . PHE A 1 85 ? -29.281 -6.726 22.159 1.00 76.69 85 PHE A CA 1
ATOM 711 C C . PHE A 1 85 ? -28.975 -5.973 23.466 1.00 76.69 85 PHE A C 1
ATOM 713 O O . PHE A 1 85 ? -29.599 -6.234 24.495 1.00 76.69 85 PHE A O 1
ATOM 720 N N . ARG A 1 86 ? -28.059 -4.990 23.446 1.00 71.50 86 ARG A N 1
ATOM 721 C CA . ARG A 1 86 ? -27.803 -4.122 24.613 1.00 71.50 86 ARG A CA 1
ATOM 722 C C . ARG A 1 86 ? -29.009 -3.263 24.983 1.00 71.50 86 ARG A C 1
ATOM 724 O O . ARG A 1 86 ? -29.224 -3.060 26.174 1.00 71.50 86 ARG A O 1
ATOM 731 N N . ASN A 1 87 ? -29.758 -2.752 24.008 1.00 72.12 87 ASN A N 1
ATOM 732 C CA . ASN A 1 87 ? -30.962 -1.962 24.275 1.00 72.12 87 ASN A CA 1
ATOM 733 C C . ASN A 1 87 ? -32.114 -2.822 24.797 1.00 72.12 87 ASN A C 1
ATOM 735 O O . ASN A 1 87 ? -32.810 -2.396 25.712 1.00 72.12 87 ASN A O 1
ATOM 739 N N . VAL A 1 88 ? -32.277 -4.043 24.281 1.00 72.75 88 VAL A N 1
ATOM 740 C CA . VAL A 1 88 ? -33.290 -4.990 24.772 1.00 72.75 88 VAL A CA 1
ATOM 741 C C . VAL A 1 88 ? -32.993 -5.422 26.209 1.00 72.75 88 VAL A C 1
ATOM 743 O O . VAL A 1 88 ? -33.900 -5.459 27.024 1.00 72.75 88 VAL A O 1
ATOM 746 N N . ARG A 1 89 ? -31.727 -5.683 26.558 1.00 61.22 89 ARG A N 1
ATOM 747 C CA . ARG A 1 89 ? -31.334 -6.120 27.913 1.00 61.22 89 ARG A CA 1
ATOM 748 C C . ARG A 1 89 ? -31.328 -4.998 28.966 1.00 61.22 89 ARG A C 1
ATOM 750 O O . ARG A 1 89 ? -31.150 -5.277 30.146 1.00 61.22 89 ARG A O 1
ATOM 757 N N . LYS A 1 90 ? -31.442 -3.734 28.546 1.00 57.50 90 LYS A N 1
ATOM 758 C CA . LYS A 1 90 ? -31.529 -2.558 29.433 1.00 57.50 90 LYS A CA 1
ATOM 759 C C . LYS A 1 90 ? -32.970 -2.161 29.779 1.00 57.50 90 LYS A C 1
ATOM 761 O O . LYS A 1 90 ? -33.141 -1.244 30.579 1.00 57.50 90 LYS A O 1
ATOM 766 N N . LYS A 1 91 ? -33.962 -2.790 29.150 1.00 48.03 91 LYS A N 1
ATOM 767 C CA . LYS A 1 91 ? -35.389 -2.588 29.399 1.00 48.03 91 LYS A CA 1
ATOM 768 C C . LYS A 1 91 ? -35.907 -3.706 30.296 1.00 48.03 91 LYS A C 1
ATOM 770 O O . LYS A 1 91 ? -36.811 -3.404 31.098 1.00 48.03 91 LYS A O 1
#

Secondary structure (DSSP, 8-state):
-HHHHHHHHHHHHHH--STT--HHHHHHHHT--HHHHHHHHHHHHHHHHHHHH-HHHHHHHHHHHHHHHHHHHHHHHHHHHHHHHHHHTT-

Foldseek 3Di:
DVVVVVVLVVVCVVPPPDPPQDSVNVCCVPVDDPVNNVVVVVVVCVVVVVCVPDVVNVVVVVVVVVVVVVVVVVVVVVVVVVVVVVVVVVD